Protein AF-A0AAE1FNU7-F1 (afdb_monomer)

Organism: Petrolisthes cinctipes (NCBI:txid88211)

Foldseek 3Di:
DDPVVLVVVLVVLVVVLVVLVVVLVVLVVLLVVLVVVLVVLVVQLVVCVVVVPPVSNVVSVVVNVVSVVVNVVSVVVNVVSVVVSVVSVVVNVVSVVVVVVVVVVVPPDPPDPDDDD

pLDDT: mean 88.79, std 15.35, range [36.34, 98.19]

Solvent-accessible surface area (backbone atoms only — not comparable to full-atom values): 6600 Å² total; per-residue (Å²): 129,59,69,66,61,53,52,54,52,50,54,53,51,52,51,52,45,54,52,46,47,53,53,39,52,52,40,52,52,50,45,56,51,47,53,53,52,51,56,53,48,50,55,52,39,54,51,25,59,77,68,68,36,62,69,59,39,54,54,49,51,53,53,48,54,52,51,52,51,52,43,52,51,40,53,52,49,39,54,53,42,52,55,51,46,51,55,45,51,53,53,51,53,54,53,51,52,57,52,53,60,59,59,66,65,76,74,72,79,85,83,83,87,84,89,83,132

Secondary structure (DSSP, 8-state):
--HHHHHHHHHHHHHHHHHHHHHHHHHHHHHHHHHHHHHHHHHHHHHHHHTT-HHHHHHHHHHHHHHHHHHHHHHHHHHHHHHHHHHHHHHHHHHHHHHHHHHHGGGSSSSS-----

Sequence (117 aa):
MSEEKLSESLESIKRQQAETRLRLDLANQHINTLFTQVQDLEVQFKTAIRNKKHSARYNLRQKLAVIMGLKIVYLNYCSVKTQELDRINQKIHSLIARGEEAMDTDTNEETSLANCP

Structure (mmCIF, N/CA/C/O backbone):
data_AF-A0AAE1FNU7-F1
#
_entry.id   AF-A0AAE1FNU7-F1
#
loop_
_atom_site.group_PDB
_atom_site.id
_atom_site.type_symbol
_atom_site.label_atom_id
_atom_site.label_alt_id
_atom_site.label_comp_id
_atom_site.label_asym_id
_atom_site.label_entity_id
_atom_site.label_seq_id
_atom_site.pdbx_PDB_ins_code
_atom_site.Cartn_x
_atom_site.Cartn_y
_atom_site.Cartn_z
_atom_site.occupancy
_atom_site.B_iso_or_equiv
_atom_site.auth_seq_id
_atom_site.auth_comp_id
_atom_site.auth_asym_id
_atom_site.auth_atom_id
_atom_site.pdbx_PDB_model_num
ATOM 1 N N . MET A 1 1 ? -17.247 5.385 36.099 1.00 53.50 1 MET A N 1
ATOM 2 C CA . MET A 1 1 ? -17.464 6.193 34.872 1.00 53.50 1 MET A CA 1
ATOM 3 C C . MET A 1 1 ? -18.934 6.072 34.519 1.00 53.50 1 MET A C 1
ATOM 5 O O . MET A 1 1 ? -19.443 4.981 34.704 1.00 53.50 1 MET A O 1
ATOM 9 N N . SER A 1 2 ? -19.605 7.132 34.060 1.00 76.81 2 SER A N 1
ATOM 10 C CA . SER A 1 2 ? -20.984 7.005 33.564 1.00 76.81 2 SER A CA 1
ATOM 11 C C . SER A 1 2 ? -21.015 6.159 32.285 1.00 76.81 2 SER A C 1
ATOM 13 O O . SER A 1 2 ? -20.062 6.207 31.503 1.00 76.81 2 SER A O 1
ATOM 15 N N . GLU A 1 3 ? -22.090 5.399 32.068 1.00 78.31 3 GLU A N 1
ATOM 16 C CA . GLU A 1 3 ? -22.305 4.589 30.854 1.00 78.31 3 GLU A CA 1
ATOM 17 C C . GLU A 1 3 ? -22.164 5.420 29.572 1.00 78.31 3 GLU A C 1
ATOM 19 O O . GLU A 1 3 ? -21.559 4.984 28.594 1.00 78.31 3 GLU A O 1
ATOM 24 N N . GLU A 1 4 ? -22.615 6.672 29.617 1.00 82.94 4 GLU A N 1
ATOM 25 C CA . GLU A 1 4 ? -22.483 7.643 28.531 1.00 82.94 4 GLU A CA 1
ATOM 26 C C . GLU A 1 4 ? -21.015 7.878 28.131 1.00 82.94 4 GLU A C 1
ATOM 28 O O . GLU A 1 4 ? -20.668 7.803 26.953 1.00 82.94 4 GLU A O 1
ATOM 33 N N . LYS A 1 5 ? -20.103 8.022 29.107 1.00 84.69 5 LYS A N 1
ATOM 34 C CA . LYS A 1 5 ? -18.660 8.181 28.840 1.00 84.69 5 LYS A CA 1
ATOM 35 C C . LYS A 1 5 ? -18.030 6.920 28.247 1.00 84.69 5 LYS A C 1
ATOM 37 O O . LYS A 1 5 ? -17.071 7.013 27.474 1.00 84.69 5 LYS A O 1
ATOM 42 N N . LEU A 1 6 ? -18.524 5.740 28.629 1.00 84.56 6 LEU A N 1
ATOM 43 C CA . LEU A 1 6 ? -18.062 4.466 28.075 1.00 84.56 6 LEU A CA 1
ATOM 44 C C . LEU A 1 6 ? -18.500 4.322 26.612 1.00 84.56 6 LEU A C 1
ATOM 46 O O . LEU A 1 6 ? -17.679 3.965 25.766 1.00 84.56 6 LEU A O 1
ATOM 50 N N . SER A 1 7 ? -19.756 4.668 26.324 1.00 87.62 7 SER A N 1
ATOM 51 C CA . SER A 1 7 ? -20.334 4.677 24.979 1.00 87.62 7 SER A CA 1
ATOM 52 C C . SER A 1 7 ? -19.593 5.639 24.043 1.00 87.62 7 SER A C 1
ATOM 54 O O . SER A 1 7 ? -19.115 5.231 22.983 1.00 87.62 7 SER A O 1
ATOM 56 N N . GLU A 1 8 ? -19.366 6.886 24.471 1.00 90.06 8 GLU A N 1
ATOM 57 C CA . GLU A 1 8 ? -18.591 7.872 23.703 1.00 90.06 8 GLU A CA 1
ATOM 58 C C . GLU A 1 8 ? -17.159 7.398 23.416 1.00 90.06 8 GLU A C 1
ATOM 60 O O . GLU A 1 8 ? -16.650 7.541 22.298 1.00 90.06 8 GLU A O 1
ATOM 65 N N . SER A 1 9 ? -16.505 6.793 24.412 1.00 91.00 9 SER A N 1
ATOM 66 C CA . SER A 1 9 ? -15.149 6.257 24.259 1.00 91.00 9 SER A CA 1
ATOM 67 C C . SER A 1 9 ? -15.104 5.102 23.256 1.00 91.00 9 SER A C 1
ATOM 69 O O . SER A 1 9 ? -14.191 5.038 22.427 1.00 91.00 9 SER A O 1
ATOM 71 N N . LEU A 1 10 ? -16.089 4.202 23.299 1.00 93.06 10 LEU A N 1
ATOM 72 C CA . LEU A 1 10 ? -16.193 3.079 22.372 1.00 93.06 10 LEU A CA 1
ATOM 73 C C . LEU A 1 10 ? -16.408 3.561 20.932 1.00 93.06 10 LEU A C 1
ATOM 75 O O . LEU A 1 10 ? -15.716 3.103 20.021 1.00 93.06 10 LEU A O 1
ATOM 79 N N . GLU A 1 11 ? -17.315 4.514 20.722 1.00 93.88 11 GLU A N 1
ATOM 80 C CA . GLU A 1 11 ? -17.587 5.071 19.395 1.00 93.88 11 GLU A CA 1
ATOM 81 C C . GLU A 1 11 ? -16.380 5.822 18.822 1.00 93.88 11 GLU A C 1
ATOM 83 O O . GLU A 1 11 ? -16.049 5.667 17.644 1.00 93.88 11 GLU A O 1
ATOM 88 N N . SER A 1 12 ? -15.650 6.565 19.657 1.00 95.31 12 SER A N 1
ATOM 89 C CA . SER A 1 12 ? -14.390 7.203 19.258 1.00 95.31 12 SER A CA 1
ATOM 90 C C . SER A 1 12 ? -13.355 6.178 18.771 1.00 95.31 12 SER A C 1
ATOM 92 O O . SER A 1 12 ? -12.771 6.329 17.693 1.00 95.31 12 SER A O 1
ATOM 94 N N . ILE A 1 13 ? -13.180 5.074 19.505 1.00 95.25 13 ILE A N 1
ATOM 95 C CA . ILE A 1 13 ? -12.222 4.022 19.140 1.00 95.25 13 ILE A CA 1
ATOM 96 C C . ILE A 1 13 ? -12.656 3.282 17.866 1.00 95.25 13 ILE A C 1
ATOM 98 O O . ILE A 1 13 ? -11.811 2.984 17.019 1.00 95.25 13 ILE A O 1
ATOM 102 N N . LYS A 1 14 ? -13.956 3.029 17.669 1.00 95.94 14 LYS A N 1
ATOM 103 C CA . LYS A 1 14 ? -14.476 2.448 16.418 1.00 95.94 14 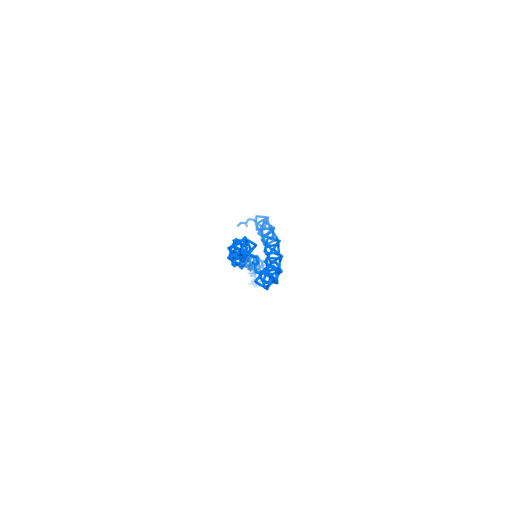LYS A CA 1
ATOM 104 C C . LYS A 1 14 ? -14.229 3.355 15.210 1.00 95.94 14 LYS A C 1
ATOM 106 O O . LYS A 1 14 ? -13.858 2.861 14.145 1.00 95.94 14 LYS A O 1
ATOM 111 N N . ARG A 1 15 ? -14.365 4.678 15.356 1.00 96.81 15 ARG A N 1
ATOM 112 C CA . ARG A 1 15 ? -14.011 5.627 14.282 1.00 96.81 15 ARG A CA 1
ATOM 113 C C . ARG A 1 15 ? -12.526 5.546 13.938 1.00 96.81 15 ARG A C 1
ATOM 115 O O . ARG A 1 15 ? -12.184 5.448 12.761 1.00 96.81 15 ARG A O 1
ATOM 122 N N . GLN A 1 16 ? -11.657 5.499 14.949 1.00 96.94 16 GLN A N 1
ATOM 123 C CA . GLN A 1 16 ? -10.219 5.312 14.741 1.00 96.94 16 GLN A CA 1
ATOM 124 C C . GLN A 1 16 ? -9.911 3.974 14.042 1.00 96.94 16 GLN A C 1
ATOM 126 O O . GLN A 1 16 ? -9.063 3.918 13.152 1.00 96.94 16 GLN A O 1
ATOM 131 N N . GLN A 1 17 ? -10.617 2.897 14.402 1.00 97.94 17 GLN A N 1
ATOM 132 C CA . GLN A 1 17 ? -10.501 1.593 13.745 1.00 97.94 17 GLN A CA 1
ATOM 133 C C . GLN A 1 17 ? -10.830 1.686 12.249 1.00 97.94 17 GLN A C 1
ATOM 135 O O . GLN A 1 17 ? -10.066 1.192 11.418 1.00 97.94 17 GLN A O 1
ATOM 140 N N . ALA A 1 18 ? -11.952 2.325 11.905 1.00 97.88 18 ALA A N 1
ATOM 141 C CA . ALA A 1 18 ? -12.399 2.485 10.525 1.00 97.88 18 ALA A CA 1
ATOM 142 C C . ALA A 1 18 ? -11.406 3.312 9.694 1.00 97.88 18 ALA A C 1
ATOM 144 O O . ALA A 1 18 ? -11.046 2.917 8.585 1.00 97.88 18 ALA A O 1
ATOM 145 N N . GLU A 1 19 ? -10.901 4.416 10.248 1.00 97.81 19 GLU A N 1
ATOM 146 C CA . GLU A 1 19 ? -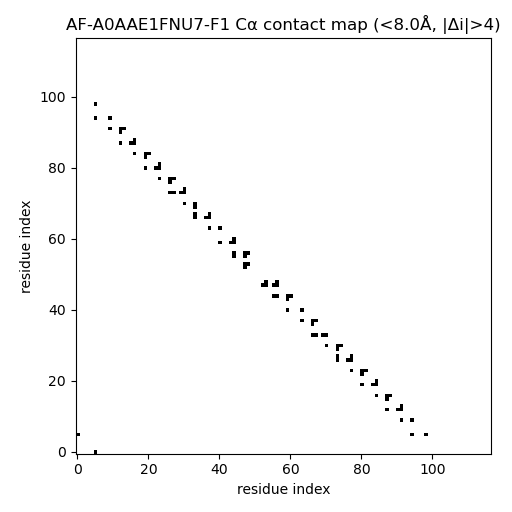9.896 5.247 9.582 1.00 97.81 19 GLU A CA 1
ATOM 147 C C . GLU A 1 19 ? -8.580 4.486 9.353 1.00 97.81 19 GLU A C 1
ATOM 149 O O . GLU A 1 19 ? -7.997 4.544 8.267 1.00 97.81 19 GLU A O 1
ATOM 154 N N . THR A 1 20 ? -8.111 3.739 10.354 1.00 97.62 20 THR A N 1
ATOM 155 C CA . THR A 1 20 ? -6.888 2.935 10.239 1.00 97.62 20 THR A CA 1
ATOM 156 C C . THR A 1 20 ? -7.034 1.828 9.197 1.00 97.62 20 THR A C 1
ATOM 158 O O . THR A 1 20 ? -6.099 1.619 8.422 1.00 97.62 20 THR A O 1
ATOM 161 N N . ARG A 1 21 ? -8.201 1.175 9.110 1.00 97.88 21 ARG A N 1
ATOM 162 C CA . ARG A 1 21 ? -8.506 0.199 8.047 1.00 97.88 21 ARG A CA 1
ATOM 163 C C . ARG A 1 21 ? -8.451 0.837 6.664 1.00 97.88 21 ARG A C 1
ATOM 165 O O . ARG A 1 21 ? -7.722 0.346 5.813 1.00 97.88 21 ARG A O 1
ATOM 172 N N . LEU A 1 22 ? -9.117 1.977 6.476 1.00 98.19 22 LEU A N 1
ATOM 173 C CA . LEU A 1 22 ? 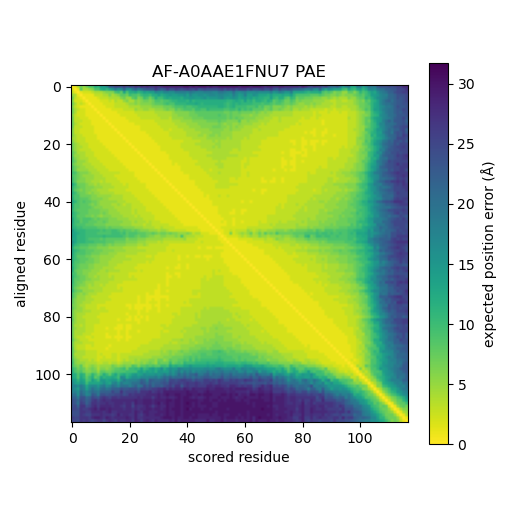-9.115 2.690 5.196 1.00 98.19 22 LEU A CA 1
ATOM 174 C C . LEU A 1 22 ? -7.691 3.036 4.733 1.00 98.19 22 LEU A C 1
ATOM 176 O O . LEU A 1 22 ? -7.338 2.849 3.569 1.00 98.19 22 LEU A O 1
ATOM 180 N N . ARG A 1 23 ? -6.849 3.521 5.652 1.00 97.31 23 ARG A N 1
ATOM 181 C CA . ARG A 1 23 ? -5.444 3.843 5.357 1.00 97.31 23 ARG A CA 1
ATOM 182 C C . ARG A 1 23 ? -4.623 2.601 5.008 1.00 97.31 23 ARG A C 1
ATOM 184 O O . ARG A 1 23 ? -3.768 2.676 4.127 1.00 97.31 23 ARG A O 1
ATOM 191 N N . LEU A 1 24 ? -4.865 1.480 5.688 1.00 97.50 24 LEU A N 1
ATOM 192 C CA . LEU A 1 24 ? -4.209 0.206 5.393 1.00 97.50 24 LEU A CA 1
ATOM 193 C C . LEU A 1 24 ? -4.612 -0.316 4.006 1.00 97.50 24 LEU A C 1
ATOM 195 O O . LEU A 1 24 ? -3.745 -0.704 3.226 1.00 97.50 24 LEU A O 1
ATOM 199 N N . ASP A 1 25 ? -5.897 -0.255 3.665 1.00 97.81 25 ASP A N 1
ATOM 200 C CA . ASP A 1 25 ? -6.406 -0.681 2.358 1.00 97.81 25 ASP A CA 1
ATOM 201 C C . ASP A 1 25 ? -5.799 0.146 1.221 1.00 97.81 25 ASP A C 1
ATOM 203 O O . ASP A 1 25 ? -5.310 -0.410 0.235 1.00 97.81 25 ASP A O 1
ATOM 207 N N . LEU A 1 26 ? -5.739 1.471 1.384 1.00 97.75 26 LEU A N 1
ATOM 208 C CA . LEU A 1 26 ? -5.107 2.358 0.408 1.00 97.75 26 LEU A CA 1
ATOM 209 C C . LEU A 1 26 ? -3.608 2.055 0.244 1.00 97.75 26 LEU A C 1
ATOM 211 O O . LEU A 1 26 ? -3.096 1.990 -0.874 1.00 97.75 26 LEU A O 1
ATOM 215 N N . ALA A 1 27 ? -2.895 1.816 1.346 1.00 97.12 27 ALA A N 1
ATOM 216 C CA . ALA A 1 27 ? -1.484 1.444 1.299 1.00 97.12 27 ALA A CA 1
ATOM 217 C C . ALA A 1 27 ? -1.261 0.105 0.568 1.00 97.12 27 ALA A C 1
ATOM 219 O O . ALA A 1 27 ? -0.343 -0.004 -0.248 1.00 97.12 27 ALA A O 1
ATOM 220 N N . ASN A 1 28 ? -2.136 -0.882 0.777 1.00 96.56 28 ASN A N 1
ATOM 221 C CA . ASN A 1 28 ? -2.099 -2.150 0.047 1.00 96.56 28 ASN A CA 1
ATOM 222 C C . ASN A 1 28 ? -2.348 -1.960 -1.461 1.00 96.56 28 ASN A C 1
ATOM 224 O O . ASN A 1 28 ? -1.657 -2.563 -2.286 1.00 96.56 28 ASN A O 1
ATOM 228 N N . GLN A 1 29 ? -3.272 -1.075 -1.851 1.00 97.56 29 GLN A N 1
ATOM 229 C CA . GLN A 1 29 ? -3.485 -0.723 -3.263 1.00 97.56 29 GLN A CA 1
ATOM 230 C C . GLN A 1 29 ? -2.237 -0.084 -3.892 1.00 97.56 29 GLN A C 1
ATOM 232 O O . GLN A 1 29 ? -1.856 -0.421 -5.020 1.00 97.56 29 GLN A O 1
ATOM 237 N N . HIS A 1 30 ? -1.552 0.797 -3.157 1.00 97.19 30 HIS A N 1
ATOM 238 C CA . HIS A 1 30 ? -0.285 1.372 -3.607 1.00 97.19 30 HIS A CA 1
ATOM 239 C C . HIS A 1 30 ? 0.800 0.306 -3.798 1.00 97.19 30 HIS A C 1
ATOM 241 O O . HIS A 1 30 ? 1.493 0.331 -4.814 1.00 97.19 30 HIS A O 1
ATOM 247 N N . ILE A 1 31 ? 0.912 -0.674 -2.896 1.00 96.56 31 ILE A N 1
ATOM 248 C CA . ILE A 1 31 ? 1.848 -1.800 -3.046 1.00 96.56 31 ILE A CA 1
ATOM 249 C C . ILE A 1 31 ? 1.576 -2.577 -4.337 1.00 96.56 31 ILE A C 1
ATOM 251 O O . ILE A 1 31 ? 2.506 -2.818 -5.108 1.00 96.56 31 ILE A O 1
ATOM 255 N N . ASN A 1 32 ? 0.317 -2.922 -4.611 1.00 96.00 32 ASN A N 1
ATOM 256 C CA . ASN A 1 32 ? -0.067 -3.646 -5.829 1.00 96.00 32 ASN A CA 1
ATOM 257 C C . ASN A 1 32 ? 0.288 -2.862 -7.103 1.00 96.00 32 ASN A C 1
ATOM 259 O O . ASN A 1 32 ? 0.790 -3.419 -8.083 1.00 96.00 32 ASN A O 1
ATOM 263 N N . THR A 1 33 ? 0.103 -1.542 -7.063 1.00 97.12 33 THR A N 1
ATOM 264 C CA . THR A 1 33 ? 0.493 -0.649 -8.161 1.00 97.12 33 THR A CA 1
ATOM 265 C C . THR A 1 33 ? 2.010 -0.652 -8.359 1.00 97.12 33 THR A C 1
ATOM 267 O O . THR A 1 33 ? 2.489 -0.807 -9.482 1.00 97.12 33 THR A O 1
ATOM 270 N N . LEU A 1 34 ? 2.785 -0.552 -7.274 1.00 97.12 34 LEU A N 1
ATOM 271 C CA . LEU A 1 34 ? 4.250 -0.593 -7.320 1.00 97.12 34 LEU A CA 1
ATOM 272 C C . LEU A 1 34 ? 4.769 -1.934 -7.858 1.00 97.12 34 LEU A C 1
ATOM 274 O O . LEU A 1 34 ? 5.728 -1.945 -8.624 1.00 97.12 34 LEU A O 1
ATOM 278 N N . PHE A 1 35 ? 4.130 -3.060 -7.525 1.00 95.44 35 PHE A N 1
ATOM 279 C CA . PHE A 1 35 ? 4.467 -4.363 -8.111 1.00 95.44 35 PHE A CA 1
ATOM 280 C C . PHE A 1 35 ? 4.303 -4.380 -9.632 1.00 95.44 35 PHE A C 1
ATOM 282 O O . PHE A 1 35 ? 5.204 -4.843 -10.333 1.00 95.44 35 PHE A O 1
ATOM 289 N N . THR A 1 36 ? 3.199 -3.828 -10.136 1.00 96.62 36 THR A N 1
ATOM 290 C CA . THR A 1 36 ? 2.951 -3.721 -11.582 1.00 96.62 36 THR A CA 1
ATOM 291 C C . THR A 1 36 ? 4.023 -2.857 -12.251 1.00 96.62 36 THR A C 1
ATOM 293 O O . THR A 1 36 ? 4.634 -3.259 -13.237 1.00 96.62 36 THR A O 1
ATOM 296 N N . GLN A 1 37 ? 4.355 -1.710 -11.649 1.00 97.06 37 GLN A N 1
ATOM 297 C CA . GLN A 1 37 ? 5.399 -0.819 -12.165 1.00 97.06 37 GLN A CA 1
ATOM 298 C C . GLN A 1 37 ? 6.789 -1.472 -12.201 1.00 97.06 37 GLN A C 1
ATOM 300 O O . GLN A 1 37 ? 7.565 -1.206 -13.120 1.00 97.06 37 GLN A O 1
ATOM 305 N N . VAL A 1 38 ? 7.121 -2.327 -11.226 1.00 96.06 38 VAL A N 1
ATOM 306 C CA . VAL A 1 38 ? 8.372 -3.103 -11.246 1.00 96.06 38 VAL A CA 1
ATOM 307 C C . VAL A 1 38 ? 8.395 -4.049 -12.446 1.00 96.06 38 VAL A C 1
ATOM 309 O O . VAL A 1 38 ? 9.370 -4.036 -13.197 1.00 96.06 38 VAL A O 1
ATOM 312 N N . GLN A 1 39 ? 7.323 -4.814 -12.671 1.00 96.25 39 GLN A N 1
ATOM 313 C CA . GLN A 1 39 ? 7.230 -5.746 -13.802 1.00 96.25 39 GLN A CA 1
ATOM 314 C C . GLN A 1 39 ? 7.370 -5.020 -15.149 1.00 96.25 39 GLN A C 1
ATOM 316 O O . GLN A 1 39 ? 8.148 -5.439 -16.011 1.00 96.25 39 GLN A O 1
ATOM 321 N N . ASP A 1 40 ? 6.700 -3.878 -15.308 1.00 96.69 40 ASP A N 1
ATOM 322 C CA . ASP A 1 40 ? 6.796 -3.061 -16.520 1.00 96.69 40 ASP A CA 1
ATOM 323 C C . ASP A 1 40 ? 8.218 -2.537 -16.751 1.00 96.69 40 ASP A C 1
ATOM 325 O O . ASP A 1 40 ? 8.736 -2.567 -17.875 1.00 96.69 40 ASP A O 1
ATOM 329 N N . LEU A 1 41 ? 8.882 -2.067 -15.691 1.00 96.62 41 LEU A N 1
ATOM 330 C CA . LEU A 1 41 ? 10.265 -1.602 -15.774 1.00 96.62 41 LEU A CA 1
ATOM 331 C C . LEU A 1 41 ? 11.230 -2.729 -16.137 1.00 96.62 41 LEU A C 1
ATOM 333 O O . LEU A 1 41 ? 12.160 -2.494 -16.910 1.00 96.62 41 LEU A O 1
ATOM 337 N N . GLU A 1 42 ? 11.014 -3.946 -15.643 1.00 95.12 42 GLU A N 1
ATOM 338 C CA . GLU A 1 42 ? 11.823 -5.109 -16.013 1.00 95.12 42 GLU A CA 1
ATOM 339 C C . GLU A 1 42 ? 11.701 -5.435 -17.507 1.00 95.12 42 GLU A C 1
ATOM 341 O O . GLU A 1 42 ? 12.712 -5.675 -18.177 1.00 95.12 42 GLU A O 1
ATOM 346 N N . VAL A 1 43 ? 10.487 -5.392 -18.065 1.00 97.12 43 VAL A N 1
ATOM 347 C CA . VAL A 1 43 ? 10.247 -5.600 -19.504 1.00 97.12 43 VAL A CA 1
ATOM 348 C C . VAL A 1 43 ? 10.921 -4.507 -20.339 1.00 97.12 43 VAL A C 1
ATOM 350 O O . VAL A 1 43 ? 11.611 -4.798 -21.329 1.00 97.12 43 VAL A O 1
ATOM 353 N N . GLN A 1 44 ? 10.785 -3.245 -19.925 1.00 96.56 44 GLN A N 1
ATOM 354 C CA . GLN A 1 44 ? 11.447 -2.113 -20.578 1.00 96.56 44 GLN A CA 1
ATOM 355 C C . GLN A 1 44 ? 12.972 -2.243 -20.514 1.00 96.56 44 GLN A C 1
ATOM 357 O O . GLN A 1 44 ? 13.659 -1.999 -21.510 1.00 96.56 44 GLN A O 1
ATOM 362 N N . PHE A 1 45 ? 13.514 -2.684 -19.378 1.00 96.00 45 PHE A N 1
ATOM 363 C CA . PHE A 1 45 ? 14.949 -2.860 -19.184 1.00 96.00 45 PHE A CA 1
ATOM 364 C C . PHE A 1 45 ? 15.510 -3.973 -20.071 1.00 96.00 45 PHE A C 1
ATOM 366 O O . PHE A 1 45 ? 16.494 -3.748 -20.780 1.00 96.00 45 PHE A O 1
ATOM 373 N N . LYS A 1 46 ? 14.841 -5.134 -20.132 1.00 95.62 46 LYS A N 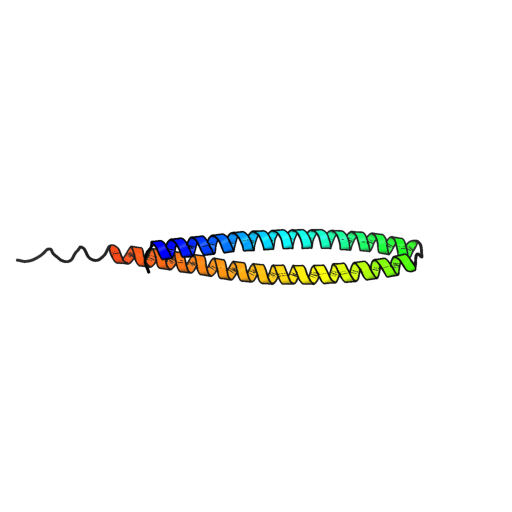1
ATOM 374 C CA . LYS A 1 46 ? 15.184 -6.231 -21.058 1.00 95.62 46 LYS A CA 1
ATOM 375 C C . LYS A 1 46 ? 15.194 -5.751 -22.513 1.00 95.62 46 LYS A C 1
ATOM 377 O O . LYS A 1 46 ? 16.119 -6.048 -23.271 1.00 95.62 46 LYS A O 1
ATOM 382 N N . THR A 1 47 ? 14.212 -4.937 -22.895 1.00 97.06 47 THR A N 1
ATOM 383 C CA . THR A 1 47 ? 14.135 -4.354 -24.241 1.00 97.06 47 THR A CA 1
ATOM 384 C C . THR A 1 47 ? 15.261 -3.352 -24.508 1.00 97.06 47 THR A C 1
ATOM 386 O O . THR A 1 47 ? 15.859 -3.369 -25.585 1.00 97.06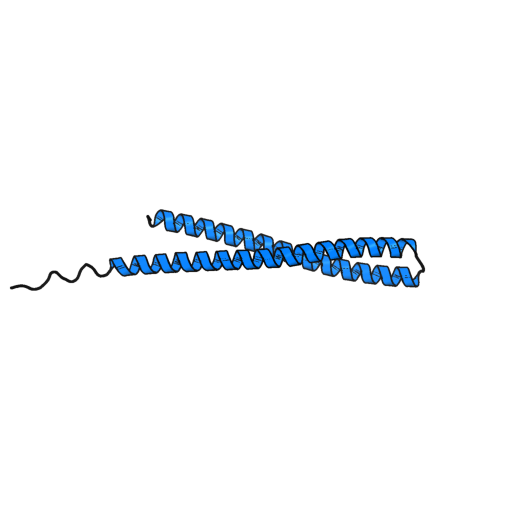 47 THR A O 1
ATOM 389 N N . ALA A 1 48 ? 15.615 -2.516 -23.530 1.00 96.88 48 ALA A N 1
ATOM 390 C CA . ALA A 1 48 ? 16.728 -1.577 -23.641 1.00 96.88 48 ALA A CA 1
ATOM 391 C C . ALA A 1 48 ? 18.090 -2.285 -23.762 1.00 96.88 48 ALA A C 1
ATOM 393 O O . ALA A 1 48 ? 18.947 -1.809 -24.509 1.00 96.88 48 ALA A O 1
ATOM 394 N N . ILE A 1 49 ? 18.281 -3.427 -23.084 1.00 96.06 49 ILE A N 1
ATOM 395 C CA . ILE A 1 49 ? 19.464 -4.290 -23.249 1.00 96.06 49 ILE A CA 1
ATOM 396 C C . ILE A 1 49 ? 19.552 -4.801 -24.685 1.00 96.06 49 ILE A C 1
ATOM 398 O O . ILE A 1 49 ? 20.569 -4.583 -25.342 1.00 96.06 49 ILE A O 1
ATOM 402 N N . ARG A 1 50 ? 18.481 -5.432 -25.182 1.00 96.94 50 ARG A N 1
ATOM 403 C CA . ARG A 1 50 ? 18.422 -5.992 -26.541 1.00 96.94 50 ARG A CA 1
ATOM 404 C C . ARG A 1 50 ? 18.728 -4.942 -27.611 1.00 96.94 50 ARG A C 1
ATOM 406 O O . ARG A 1 50 ? 19.474 -5.212 -28.543 1.00 96.94 50 ARG A O 1
ATOM 413 N N . ASN A 1 51 ? 18.227 -3.724 -27.419 1.00 97.00 51 ASN A N 1
ATOM 414 C CA . ASN A 1 51 ? 18.421 -2.611 -28.349 1.00 97.00 51 ASN A CA 1
ATOM 415 C C . ASN A 1 51 ? 19.697 -1.789 -28.078 1.00 97.00 51 ASN A C 1
ATOM 417 O O . ASN A 1 51 ? 19.852 -0.713 -28.650 1.00 97.00 51 ASN A O 1
ATOM 421 N N . LYS A 1 52 ? 20.587 -2.244 -27.180 1.00 94.88 52 LYS A N 1
ATOM 422 C CA . LYS A 1 52 ? 21.850 -1.575 -26.805 1.00 94.88 52 LYS A CA 1
ATOM 423 C C . LYS A 1 52 ? 21.681 -0.097 -26.395 1.00 94.88 52 LYS A C 1
ATOM 425 O O . LYS A 1 52 ? 22.590 0.714 -26.548 1.00 94.88 52 LYS A O 1
ATOM 430 N N . LYS A 1 53 ? 20.532 0.279 -25.818 1.00 94.94 53 LYS A N 1
ATOM 431 C CA . LYS A 1 53 ? 20.232 1.665 -25.407 1.00 94.94 53 LYS A CA 1
ATOM 432 C C . LYS A 1 53 ? 20.807 1.964 -24.017 1.00 94.94 53 LYS A C 1
ATOM 434 O O . LYS A 1 53 ? 20.131 1.804 -23.004 1.00 94.94 53 LYS A O 1
ATOM 439 N N . HIS A 1 54 ? 22.069 2.390 -23.950 1.00 93.12 54 HIS A N 1
ATOM 440 C CA . HIS A 1 54 ? 22.794 2.616 -22.687 1.00 93.12 54 HIS A CA 1
ATOM 441 C C . HIS A 1 54 ? 22.145 3.660 -21.760 1.00 93.12 54 HIS A C 1
ATOM 443 O O . HIS A 1 54 ? 21.920 3.363 -20.587 1.00 93.12 54 HIS A O 1
ATOM 449 N N . SER A 1 55 ? 21.787 4.839 -22.274 1.00 95.50 55 SER A N 1
ATOM 450 C CA . SER A 1 55 ? 21.132 5.899 -21.487 1.00 95.50 55 SER A CA 1
ATOM 451 C C . SER A 1 55 ? 19.771 5.455 -20.941 1.00 95.50 55 SER A C 1
ATOM 453 O O . SER A 1 55 ? 19.465 5.672 -19.770 1.00 95.50 55 SER A O 1
ATOM 455 N N . ALA A 1 56 ? 18.987 4.745 -21.758 1.00 95.06 56 ALA A N 1
ATOM 456 C CA . ALA A 1 56 ? 17.709 4.179 -21.337 1.00 95.06 56 ALA A CA 1
ATOM 457 C C . ALA A 1 56 ? 17.886 3.186 -20.177 1.00 95.06 56 ALA A C 1
ATOM 459 O O . ALA A 1 56 ? 17.146 3.263 -19.202 1.00 95.06 56 ALA A O 1
ATOM 460 N N . ARG A 1 57 ? 18.897 2.306 -20.229 1.00 96.25 57 ARG A N 1
ATOM 461 C CA . ARG A 1 57 ? 19.201 1.380 -19.123 1.00 96.25 57 ARG A CA 1
ATOM 462 C C . ARG A 1 57 ? 19.523 2.116 -17.826 1.00 96.25 57 ARG A C 1
ATOM 464 O O . ARG A 1 57 ? 18.995 1.747 -16.781 1.00 96.25 57 ARG A O 1
ATOM 471 N N . TYR A 1 58 ? 20.355 3.154 -17.887 1.00 97.00 58 TYR A N 1
ATOM 472 C CA . TYR A 1 58 ? 20.688 3.944 -16.701 1.00 97.00 58 TYR A CA 1
ATOM 473 C C . TYR A 1 58 ? 19.438 4.581 -16.079 1.00 97.00 58 TYR A C 1
ATOM 475 O O . TYR A 1 58 ? 19.195 4.417 -14.885 1.00 97.00 58 TYR A O 1
ATOM 483 N N . ASN A 1 59 ? 18.602 5.220 -16.900 1.00 96.62 59 ASN A N 1
ATOM 484 C CA . ASN A 1 59 ? 17.366 5.854 -16.441 1.00 96.62 59 ASN A CA 1
ATOM 485 C C . ASN A 1 59 ? 16.379 4.842 -15.847 1.00 96.62 59 ASN A C 1
ATOM 487 O O . ASN A 1 59 ? 15.795 5.094 -14.796 1.00 96.62 59 ASN A O 1
ATOM 491 N N . LEU A 1 60 ? 16.211 3.684 -16.487 1.00 97.50 60 LEU A N 1
ATOM 492 C CA . LEU A 1 60 ? 15.348 2.614 -15.986 1.00 97.50 60 LEU A CA 1
ATOM 493 C C . LEU A 1 60 ? 15.853 2.056 -14.651 1.00 97.50 60 LEU A C 1
ATOM 495 O O . LEU A 1 60 ? 15.049 1.833 -13.751 1.00 97.50 60 LEU A O 1
ATOM 499 N N . ARG A 1 61 ? 17.173 1.909 -14.477 1.00 96.44 61 ARG A N 1
ATOM 500 C CA . ARG A 1 61 ? 17.768 1.500 -13.196 1.00 96.44 61 ARG A CA 1
ATOM 501 C C . ARG A 1 61 ? 17.482 2.515 -12.088 1.00 96.44 61 ARG A C 1
ATOM 503 O O . ARG A 1 61 ? 17.134 2.112 -10.984 1.00 96.44 61 ARG A O 1
ATOM 510 N N . GLN A 1 62 ? 17.604 3.812 -12.381 1.00 97.38 62 GLN A N 1
ATOM 511 C CA . GLN A 1 62 ? 17.284 4.868 -11.413 1.00 97.38 62 GLN A CA 1
ATOM 512 C C . GLN A 1 62 ? 15.801 4.837 -11.019 1.00 97.38 62 GLN A C 1
ATOM 514 O O . GLN A 1 62 ? 15.478 4.843 -9.835 1.00 97.38 62 GLN A O 1
ATOM 519 N N . LYS A 1 63 ? 14.894 4.712 -11.997 1.00 97.19 63 LYS A N 1
ATOM 520 C CA . LYS A 1 63 ? 13.452 4.570 -11.732 1.00 97.19 63 LYS A CA 1
ATOM 521 C C . LYS A 1 63 ? 13.142 3.347 -10.868 1.00 97.19 63 LYS A C 1
ATOM 523 O O . LYS A 1 63 ? 12.375 3.456 -9.916 1.00 97.19 63 LYS A O 1
ATOM 528 N N . LEU A 1 64 ? 13.765 2.207 -11.172 1.00 96.38 64 LEU A N 1
ATOM 529 C CA . LEU A 1 64 ? 13.588 0.979 -10.401 1.00 96.38 64 LEU A CA 1
ATOM 530 C C . LEU A 1 64 ? 14.041 1.156 -8.947 1.00 96.38 64 LEU A C 1
ATOM 532 O O . LEU A 1 64 ? 13.324 0.741 -8.042 1.00 96.38 64 LEU A O 1
ATOM 536 N N . ALA A 1 65 ? 15.184 1.808 -8.712 1.00 96.06 65 ALA A N 1
ATOM 537 C CA . ALA A 1 65 ? 15.674 2.076 -7.361 1.00 96.06 65 ALA A CA 1
ATOM 538 C C . ALA A 1 65 ? 14.673 2.908 -6.538 1.00 96.06 65 ALA A C 1
ATOM 540 O O . ALA A 1 65 ? 14.384 2.564 -5.393 1.00 96.06 65 ALA A O 1
ATOM 541 N N . VAL A 1 66 ? 14.088 3.950 -7.139 1.00 97.19 66 VAL A N 1
ATOM 542 C CA . VAL A 1 66 ? 13.063 4.783 -6.487 1.00 97.19 66 VAL A CA 1
ATOM 543 C C . VAL A 1 66 ? 11.811 3.969 -6.153 1.00 97.19 66 VAL A C 1
ATOM 545 O O . VAL A 1 66 ? 11.345 4.003 -5.015 1.00 97.19 66 VAL A O 1
ATOM 548 N N . ILE A 1 67 ? 11.284 3.198 -7.109 1.00 96.81 67 ILE A N 1
ATOM 549 C CA . ILE A 1 67 ? 10.078 2.378 -6.903 1.00 96.81 67 ILE A CA 1
ATOM 550 C C . ILE A 1 67 ? 10.301 1.305 -5.835 1.00 96.81 67 ILE A C 1
ATOM 552 O O . ILE A 1 67 ? 9.436 1.094 -4.987 1.00 96.81 67 ILE A O 1
ATOM 556 N N . MET A 1 68 ? 11.470 0.664 -5.823 1.00 95.25 68 MET A N 1
ATOM 557 C CA . MET A 1 68 ? 11.828 -0.306 -4.787 1.00 95.25 68 MET A CA 1
ATOM 558 C C . MET A 1 68 ? 11.905 0.346 -3.402 1.00 95.25 68 MET A C 1
ATOM 560 O O . MET A 1 68 ? 11.392 -0.220 -2.438 1.00 95.25 68 MET A O 1
ATOM 564 N N . GLY A 1 69 ? 12.473 1.553 -3.304 1.00 97.06 69 GLY A N 1
ATOM 565 C CA . GLY A 1 69 ? 12.471 2.336 -2.068 1.00 97.06 69 GLY A CA 1
ATOM 566 C C . GLY A 1 69 ? 11.053 2.633 -1.573 1.00 97.06 69 GLY A C 1
ATOM 567 O O . GLY A 1 69 ? 10.727 2.343 -0.423 1.00 97.06 69 GLY A O 1
ATOM 568 N N . LEU A 1 70 ? 10.177 3.125 -2.455 1.00 97.56 70 LEU A N 1
ATOM 569 C CA . LEU A 1 70 ? 8.769 3.383 -2.127 1.00 97.56 70 LEU A CA 1
ATOM 570 C C . LEU A 1 70 ? 8.034 2.114 -1.686 1.00 97.56 70 LEU A C 1
ATOM 572 O O . LEU A 1 70 ? 7.283 2.143 -0.714 1.00 97.56 70 LEU A O 1
ATOM 576 N N . LYS A 1 71 ? 8.277 0.984 -2.355 1.00 95.81 71 LYS A N 1
ATOM 577 C CA . LYS A 1 71 ? 7.683 -0.307 -1.993 1.00 95.81 71 LYS A CA 1
ATOM 578 C C . LYS A 1 71 ? 8.055 -0.717 -0.569 1.00 95.81 71 LYS A C 1
ATOM 580 O O . LYS A 1 71 ? 7.177 -1.128 0.182 1.00 95.81 71 LYS A O 1
ATOM 585 N N . ILE A 1 72 ? 9.324 -0.577 -0.182 1.00 96.56 72 ILE A N 1
ATOM 586 C CA . ILE A 1 72 ? 9.778 -0.869 1.187 1.00 96.56 72 ILE A CA 1
ATOM 587 C C . ILE A 1 72 ? 9.068 0.043 2.194 1.00 96.56 72 ILE A C 1
ATOM 589 O O . ILE A 1 72 ? 8.585 -0.436 3.218 1.00 96.56 72 ILE A O 1
ATOM 593 N N . VAL A 1 73 ? 8.950 1.339 1.889 1.00 97.75 73 VAL A N 1
ATOM 594 C CA . VAL A 1 73 ? 8.242 2.298 2.751 1.00 97.75 73 VAL A CA 1
ATOM 595 C C . VAL A 1 73 ? 6.784 1.886 2.956 1.00 97.75 73 VAL A C 1
ATOM 597 O O . VAL A 1 73 ? 6.329 1.832 4.096 1.00 97.75 73 VAL A O 1
ATOM 600 N N . TYR A 1 74 ? 6.063 1.538 1.888 1.00 97.75 74 TYR A N 1
ATOM 601 C CA . TYR A 1 74 ? 4.669 1.108 2.004 1.00 97.75 74 TYR A CA 1
ATOM 602 C C . TYR A 1 74 ? 4.510 -0.234 2.723 1.00 97.75 74 TYR A C 1
ATOM 604 O O . TYR A 1 74 ? 3.576 -0.381 3.508 1.00 97.75 74 TYR A O 1
ATOM 612 N N . LEU A 1 75 ? 5.418 -1.193 2.516 1.00 96.69 75 LEU A N 1
ATOM 613 C CA . LEU A 1 75 ? 5.413 -2.458 3.259 1.00 96.69 75 LEU A CA 1
ATOM 614 C C . LEU A 1 75 ? 5.572 -2.216 4.766 1.00 96.69 75 LEU A C 1
ATOM 616 O O . LEU A 1 75 ? 4.803 -2.751 5.565 1.00 96.69 75 LEU A O 1
ATOM 620 N N . ASN A 1 76 ? 6.511 -1.349 5.150 1.00 97.69 76 ASN A N 1
ATOM 621 C CA . ASN A 1 76 ? 6.702 -0.960 6.546 1.00 97.69 76 ASN A CA 1
ATOM 622 C C . ASN A 1 76 ? 5.479 -0.220 7.099 1.00 97.69 76 ASN A C 1
ATOM 624 O O . ASN A 1 76 ? 5.028 -0.516 8.203 1.00 97.69 76 ASN A O 1
ATOM 628 N N . TYR A 1 77 ? 4.908 0.707 6.326 1.00 97.81 77 TYR A N 1
ATOM 629 C CA . TYR A 1 77 ? 3.692 1.420 6.711 1.00 97.81 77 TYR A CA 1
ATOM 630 C C . TYR A 1 77 ? 2.523 0.462 6.965 1.00 97.81 77 TYR A C 1
ATOM 632 O O . TYR A 1 77 ? 1.858 0.575 7.995 1.00 97.81 77 TYR A O 1
ATOM 640 N N . CYS A 1 78 ? 2.308 -0.515 6.078 1.00 97.81 78 CYS A N 1
ATOM 641 C CA . CYS A 1 78 ? 1.282 -1.540 6.258 1.00 97.81 78 CYS A CA 1
ATOM 642 C C . CYS A 1 78 ? 1.527 -2.342 7.537 1.00 97.81 78 CYS A C 1
ATOM 644 O O . CYS A 1 78 ? 0.614 -2.480 8.341 1.00 97.81 78 CYS A O 1
ATOM 646 N N . SER A 1 79 ? 2.765 -2.785 7.783 1.00 97.81 79 SER A N 1
ATOM 647 C CA . SER A 1 79 ? 3.117 -3.490 9.022 1.00 97.81 79 SER A CA 1
ATOM 648 C C . SER A 1 79 ? 2.780 -2.669 10.271 1.00 97.81 79 SER A C 1
ATOM 650 O O . SER A 1 79 ? 2.208 -3.197 11.223 1.00 97.81 79 SER A O 1
ATOM 652 N N . VAL A 1 80 ? 3.113 -1.375 10.279 1.00 98.06 80 VAL A N 1
ATOM 653 C CA . VAL A 1 80 ? 2.812 -0.477 11.405 1.00 98.06 80 VAL A CA 1
ATOM 654 C C . VAL A 1 80 ? 1.302 -0.303 11.581 1.00 98.06 80 VAL A C 1
ATOM 656 O O . VAL A 1 80 ? 0.810 -0.361 12.707 1.00 98.06 80 VAL A O 1
ATOM 659 N N . LYS A 1 81 ? 0.553 -0.125 10.487 1.00 97.69 81 LYS A N 1
ATOM 660 C CA . LYS A 1 81 ? -0.903 0.057 10.535 1.00 97.69 81 LYS A CA 1
ATOM 661 C C . LYS A 1 81 ? -1.656 -1.204 10.940 1.00 97.69 81 LYS A C 1
ATOM 663 O O . LYS A 1 81 ? -2.619 -1.090 11.690 1.00 97.69 81 LYS A O 1
ATOM 668 N N . THR A 1 82 ? -1.193 -2.384 10.539 1.00 98.06 82 THR A N 1
ATOM 669 C CA . THR A 1 82 ? -1.732 -3.660 11.028 1.00 98.06 82 THR A CA 1
ATOM 670 C C . THR A 1 82 ? -1.561 -3.773 12.542 1.00 98.06 82 THR A C 1
ATOM 672 O O . THR A 1 82 ? -2.537 -3.998 13.248 1.00 98.06 82 THR A O 1
ATOM 675 N N . GLN A 1 83 ? -0.363 -3.493 13.070 1.00 98.00 83 GLN A N 1
ATOM 676 C CA . GLN A 1 83 ? -0.133 -3.505 14.521 1.00 98.00 83 GLN A CA 1
ATOM 677 C C . GLN A 1 83 ? -0.981 -2.464 15.265 1.00 98.00 83 GLN A C 1
ATOM 679 O O . GLN A 1 83 ? -1.431 -2.699 16.385 1.00 98.00 83 GLN A O 1
ATOM 684 N N . GLU A 1 84 ? -1.178 -1.281 14.682 1.00 97.50 84 GLU A N 1
ATOM 685 C CA . GLU A 1 84 ? -2.074 -0.268 15.243 1.00 97.50 84 GLU A CA 1
ATOM 686 C C . GLU A 1 84 ? -3.523 -0.764 15.287 1.00 97.50 84 GLU A C 1
ATOM 688 O O . GLU A 1 84 ? -4.188 -0.608 16.312 1.00 97.50 84 GLU A O 1
ATOM 693 N N . LEU A 1 85 ? -3.989 -1.405 14.214 1.00 97.81 85 LEU A N 1
ATOM 694 C CA . LEU A 1 85 ? -5.324 -1.983 14.140 1.00 97.81 85 LEU A CA 1
ATOM 695 C C . LEU A 1 85 ? -5.522 -3.082 15.191 1.00 97.81 85 LEU A C 1
ATOM 697 O O . LEU A 1 85 ? -6.552 -3.092 15.860 1.00 97.81 85 LEU A O 1
ATOM 701 N N . ASP A 1 86 ? -4.523 -3.939 15.404 1.00 97.88 86 ASP A N 1
ATOM 702 C CA . ASP A 1 86 ? -4.562 -4.980 16.436 1.00 97.88 86 ASP A CA 1
ATOM 703 C C . ASP A 1 86 ? -4.701 -4.383 17.841 1.00 97.88 86 ASP A C 1
ATOM 705 O O . ASP A 1 86 ? -5.544 -4.819 18.627 1.00 97.88 86 ASP A O 1
ATOM 709 N N . ARG A 1 87 ? -3.945 -3.320 18.148 1.00 97.88 87 ARG A N 1
ATOM 710 C CA . ARG A 1 87 ? -4.067 -2.598 19.428 1.00 97.88 87 ARG A CA 1
ATOM 711 C C . ARG A 1 87 ? -5.446 -1.957 19.592 1.00 97.88 87 ARG A C 1
ATOM 713 O O . ARG A 1 87 ? -5.985 -1.943 20.696 1.00 97.88 87 ARG A O 1
ATOM 720 N N . ILE A 1 88 ? -6.018 -1.407 18.520 1.00 97.44 88 ILE A N 1
ATOM 721 C CA . ILE A 1 88 ? -7.373 -0.840 18.537 1.00 97.44 88 ILE A CA 1
ATOM 722 C C . ILE A 1 88 ? -8.409 -1.942 18.795 1.00 97.44 88 ILE A C 1
ATOM 724 O O . ILE A 1 88 ? -9.271 -1.769 19.655 1.00 97.44 88 ILE A O 1
ATOM 728 N N . ASN A 1 89 ? -8.293 -3.092 18.125 1.00 96.44 89 ASN A N 1
ATOM 729 C CA . ASN A 1 89 ? -9.182 -4.238 18.328 1.00 96.44 89 ASN A CA 1
ATOM 730 C C . ASN A 1 89 ? -9.137 -4.718 19.785 1.00 96.44 89 ASN A C 1
ATOM 732 O O . ASN A 1 89 ? -10.181 -4.892 20.408 1.00 96.44 89 ASN A O 1
ATOM 736 N N . GLN A 1 90 ? -7.940 -4.853 20.362 1.00 96.50 90 GLN A N 1
ATOM 737 C CA . GLN A 1 90 ? -7.763 -5.226 21.770 1.00 96.50 90 GLN A CA 1
ATOM 738 C C . GLN A 1 90 ? -8.436 -4.233 22.730 1.00 96.50 90 GLN A C 1
ATOM 740 O O . GLN A 1 90 ? -9.055 -4.648 23.708 1.00 96.50 90 GLN A O 1
ATOM 745 N N . LYS A 1 91 ? -8.363 -2.924 22.447 1.00 95.06 91 LYS A N 1
ATOM 746 C CA . LYS A 1 91 ? -9.064 -1.893 23.234 1.00 95.06 91 LYS A CA 1
ATOM 747 C C . LYS A 1 91 ? -10.583 -2.001 23.123 1.00 95.06 91 LYS A C 1
ATOM 749 O O . LYS A 1 91 ? -11.270 -1.812 24.117 1.00 95.06 91 LYS A O 1
ATOM 754 N N . ILE A 1 92 ? -11.110 -2.296 21.936 1.00 94.44 92 ILE A N 1
ATOM 755 C CA . ILE A 1 92 ? -12.552 -2.502 21.747 1.00 94.44 92 ILE A CA 1
ATOM 756 C C . ILE A 1 92 ? -13.014 -3.705 22.571 1.00 94.44 92 ILE A C 1
ATOM 7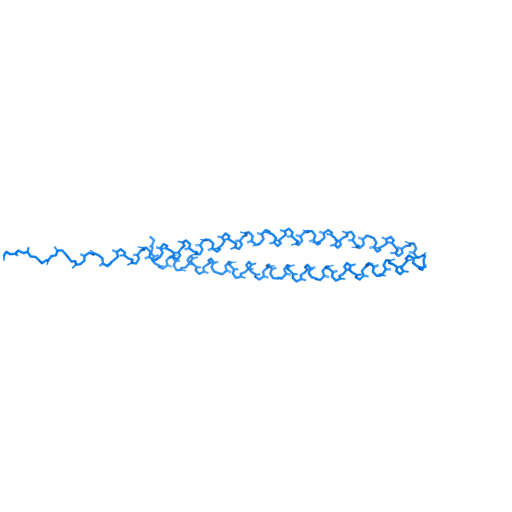58 O O . ILE A 1 92 ? -13.962 -3.579 23.339 1.00 94.44 92 ILE A O 1
ATOM 762 N N . HIS A 1 93 ? -12.312 -4.837 22.473 1.00 93.31 93 HIS A N 1
ATOM 763 C CA . HIS A 1 93 ? -12.650 -6.040 23.234 1.00 93.31 93 HIS A CA 1
ATOM 764 C C . HIS A 1 93 ? -12.614 -5.808 24.749 1.00 93.31 93 HIS A C 1
ATOM 766 O O . HIS A 1 93 ? -13.533 -6.228 25.444 1.00 93.31 93 HIS A O 1
ATOM 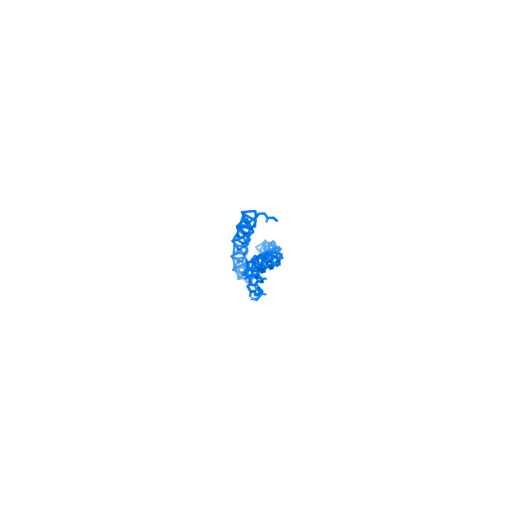772 N N . SER A 1 94 ? -11.607 -5.095 25.266 1.00 92.19 94 SER A N 1
ATOM 773 C CA . SER A 1 94 ? -11.523 -4.816 26.706 1.00 92.19 94 SER A CA 1
ATOM 774 C C . SER A 1 94 ? -12.593 -3.842 27.203 1.00 92.19 94 SER A C 1
ATOM 776 O O . SER A 1 94 ? -13.039 -3.960 28.342 1.00 92.19 94 SER A O 1
ATOM 778 N N . LEU A 1 95 ? -13.029 -2.889 26.373 1.00 89.75 95 LEU A N 1
ATOM 779 C CA . LEU A 1 95 ? -14.135 -1.994 26.720 1.00 89.75 95 LEU A CA 1
ATOM 780 C C . LEU A 1 95 ? -15.487 -2.706 26.712 1.00 89.75 95 LEU A C 1
ATOM 782 O O . LEU A 1 95 ? -16.304 -2.409 27.577 1.00 89.75 95 LEU A O 1
ATOM 786 N N . ILE A 1 96 ? -15.705 -3.626 25.769 1.00 89.00 96 ILE A N 1
ATOM 787 C CA . ILE A 1 96 ? -16.926 -4.438 25.708 1.00 89.00 96 ILE A CA 1
ATOM 788 C C . ILE A 1 96 ? -17.003 -5.359 26.930 1.00 89.00 96 ILE A C 1
ATOM 790 O O . ILE A 1 96 ? -17.989 -5.290 27.653 1.00 89.00 96 ILE A O 1
ATOM 794 N N . ALA A 1 97 ? -15.936 -6.110 27.229 1.00 88.25 97 ALA A N 1
ATOM 795 C CA . ALA A 1 97 ? -15.896 -7.011 28.386 1.00 88.25 97 ALA A CA 1
ATOM 796 C C . ALA A 1 97 ? -16.164 -6.275 29.712 1.00 88.25 97 ALA A C 1
ATOM 798 O O . ALA A 1 97 ? -16.964 -6.712 30.528 1.00 88.25 97 ALA A O 1
ATOM 799 N N . ARG A 1 98 ? -15.571 -5.087 29.897 1.00 84.44 98 ARG A N 1
ATOM 800 C CA . ARG A 1 98 ? -15.850 -4.235 31.065 1.00 84.44 98 ARG A CA 1
ATOM 801 C C . ARG A 1 98 ? -17.290 -3.721 31.137 1.00 84.44 98 ARG A C 1
ATOM 803 O O . ARG A 1 98 ? -17.748 -3.382 32.222 1.00 84.44 98 ARG A O 1
ATOM 810 N N . GLY A 1 99 ? -17.947 -3.537 29.993 1.00 80.00 99 GLY A N 1
ATOM 811 C CA . GLY A 1 99 ? -19.357 -3.152 29.945 1.00 80.00 99 GLY A CA 1
ATOM 812 C C . GLY A 1 99 ? -20.264 -4.302 30.378 1.00 80.00 99 GLY A C 1
ATOM 813 O O . GLY A 1 99 ? -21.208 -4.075 31.122 1.00 80.00 99 GLY A O 1
ATOM 814 N N . GLU A 1 100 ? -19.933 -5.528 29.968 1.00 79.31 100 GLU A N 1
ATOM 815 C CA . GLU A 1 100 ? -20.648 -6.753 30.349 1.00 79.31 100 GLU A CA 1
ATOM 816 C C . GLU A 1 100 ? -20.501 -7.047 31.853 1.00 79.31 100 GLU A C 1
ATOM 818 O O . GLU A 1 100 ? -21.500 -7.254 32.536 1.00 79.31 100 GLU A O 1
ATOM 823 N N . GLU A 1 101 ? -19.282 -6.954 32.401 1.00 76.19 101 GLU A N 1
ATOM 824 C CA . GLU A 1 101 ? -19.014 -7.151 33.838 1.00 76.19 101 GLU A CA 1
ATOM 825 C C . GLU A 1 101 ? -19.759 -6.153 34.742 1.00 76.19 101 GLU A C 1
ATOM 827 O O . GLU A 1 101 ? -20.128 -6.494 35.863 1.00 76.19 101 GLU A O 1
ATOM 832 N N . ALA A 1 102 ? -19.988 -4.922 34.272 1.00 67.75 102 ALA A N 1
ATOM 833 C CA . ALA A 1 102 ? -20.731 -3.910 35.022 1.00 67.75 102 ALA A CA 1
ATOM 834 C C . ALA A 1 102 ? -22.252 -4.162 35.029 1.00 67.75 102 ALA A C 1
ATOM 836 O O . ALA A 1 102 ? -22.928 -3.725 35.956 1.00 67.75 102 ALA A O 1
ATOM 837 N N . MET A 1 103 ? -22.787 -4.865 34.023 1.00 61.38 103 MET A N 1
ATOM 838 C CA . MET A 1 103 ? -24.214 -5.205 33.932 1.00 61.38 103 MET A CA 1
ATOM 839 C C . MET A 1 103 ? -24.594 -6.397 34.827 1.00 61.38 103 MET A C 1
ATOM 841 O O . MET A 1 103 ? -25.697 -6.424 35.368 1.00 61.38 103 MET A O 1
ATOM 845 N N . ASP A 1 104 ? -23.685 -7.360 35.015 1.00 61.41 104 ASP A N 1
ATOM 846 C CA . ASP A 1 104 ? -23.921 -8.556 35.844 1.00 61.41 104 ASP A CA 1
ATOM 847 C C . ASP A 1 104 ? -23.956 -8.252 37.355 1.00 61.41 104 ASP A C 1
ATOM 849 O O . ASP A 1 104 ? -24.550 -9.000 38.134 1.00 61.41 104 ASP A O 1
ATOM 853 N N . THR A 1 105 ? -23.348 -7.151 37.808 1.00 59.16 105 THR A N 1
ATOM 854 C CA . THR A 1 105 ? -23.340 -6.788 39.236 1.00 59.16 105 THR A CA 1
ATOM 855 C C . THR A 1 105 ? -24.641 -6.156 39.732 1.00 59.16 105 THR A C 1
ATOM 857 O O . THR A 1 105 ? -24.904 -6.214 40.931 1.00 59.16 105 THR A O 1
ATOM 860 N N . ASP A 1 106 ? -25.484 -5.621 38.844 1.00 56.31 106 ASP A N 1
ATOM 861 C CA . ASP A 1 106 ? -26.733 -4.940 39.227 1.00 56.31 106 ASP A CA 1
ATOM 862 C C . ASP A 1 106 ? -27.915 -5.901 39.461 1.00 56.31 106 ASP A C 1
ATOM 864 O O . ASP A 1 106 ? -28.965 -5.489 39.947 1.00 56.31 106 ASP A O 1
ATOM 868 N N . THR A 1 107 ? -27.77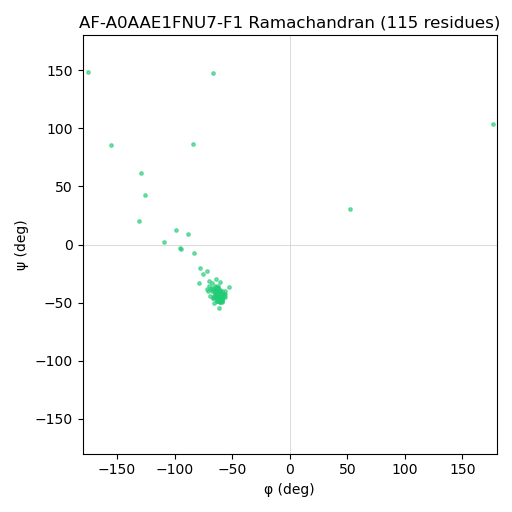4 -7.200 39.167 1.00 57.66 107 THR A N 1
ATOM 869 C CA . THR A 1 107 ? -28.876 -8.177 39.300 1.00 57.66 107 THR A CA 1
ATOM 870 C C . THR A 1 107 ? -28.899 -8.951 40.625 1.00 57.66 107 THR A C 1
ATOM 872 O O . THR A 1 107 ? -29.821 -9.733 40.848 1.00 57.66 107 THR A O 1
ATOM 875 N N . ASN A 1 108 ? -27.928 -8.748 41.527 1.00 51.31 108 ASN A N 1
ATOM 876 C CA . ASN A 1 108 ? -27.722 -9.622 42.695 1.00 51.31 108 ASN A CA 1
ATOM 877 C C . ASN A 1 108 ? -28.083 -9.028 44.074 1.00 51.31 108 ASN A C 1
ATOM 879 O O . ASN A 1 108 ? -27.918 -9.722 45.077 1.00 51.31 108 ASN A O 1
ATOM 883 N N . GLU A 1 109 ? -28.603 -7.798 44.173 1.00 53.06 109 GLU A N 1
ATOM 884 C CA . GLU A 1 109 ? -28.918 -7.180 45.482 1.00 53.06 109 GLU A CA 1
ATOM 885 C C . GLU A 1 109 ? -30.377 -7.337 45.972 1.00 53.06 109 GLU A C 1
ATOM 887 O O . GLU A 1 109 ? -30.665 -7.000 47.119 1.00 53.06 109 GLU A O 1
ATOM 892 N N . GLU A 1 110 ? -31.306 -7.924 45.205 1.00 50.41 110 GLU A N 1
ATOM 893 C CA . GLU A 1 110 ? -32.744 -7.888 45.559 1.00 50.41 110 GLU A CA 1
ATOM 894 C C . GLU A 1 110 ? -33.330 -9.140 46.258 1.00 50.41 110 GLU A C 1
ATOM 896 O O . GLU A 1 110 ? -34.545 -9.243 46.414 1.00 50.41 110 GLU A O 1
ATOM 901 N N . THR A 1 111 ? -32.516 -10.089 46.755 1.00 50.12 111 THR A N 1
ATOM 902 C CA . THR A 1 111 ? -33.044 -11.349 47.353 1.00 50.12 111 THR A CA 1
ATOM 903 C C . THR A 1 111 ? -32.558 -11.673 48.777 1.00 50.12 111 THR A C 1
ATOM 905 O O . THR A 1 111 ? -32.238 -12.820 49.076 1.00 50.12 111 THR A O 1
ATOM 908 N N . SER A 1 112 ? -32.484 -10.699 49.695 1.00 49.62 112 SER A N 1
ATOM 909 C CA . SER A 1 112 ? -32.129 -10.973 51.113 1.00 49.62 112 SER A CA 1
ATOM 910 C C . SER A 1 112 ? -33.050 -10.349 52.173 1.00 49.62 112 SER A C 1
ATOM 912 O O . SER A 1 112 ? -32.670 -10.254 53.338 1.00 49.62 112 SER A O 1
ATOM 914 N N . LEU A 1 113 ? -34.287 -9.977 51.827 1.00 53.00 113 LEU A N 1
ATOM 915 C CA . LEU A 1 113 ? -35.276 -9.484 52.800 1.00 53.00 113 LEU A CA 1
ATOM 916 C C . LEU A 1 113 ? -36.617 -10.220 52.689 1.00 53.00 113 LEU A C 1
ATOM 918 O O . LEU A 1 113 ? -37.653 -9.624 52.421 1.00 53.00 113 LEU A O 1
ATOM 922 N N . ALA A 1 114 ? -36.607 -11.530 52.925 1.00 52.78 114 ALA A N 1
ATOM 923 C CA . ALA A 1 114 ? -37.820 -12.263 53.281 1.00 52.78 114 ALA A CA 1
ATOM 924 C C . ALA A 1 114 ? -37.459 -13.534 54.060 1.00 52.78 114 ALA A C 1
ATOM 926 O O . ALA A 1 114 ? -37.278 -14.590 53.463 1.00 52.78 114 ALA A O 1
ATOM 927 N N . ASN A 1 115 ? -37.288 -13.412 55.383 1.00 48.62 115 ASN A N 1
ATOM 928 C CA . ASN A 1 115 ? -37.801 -14.379 56.367 1.00 48.62 115 ASN A CA 1
ATOM 929 C C . ASN A 1 115 ? -37.375 -14.01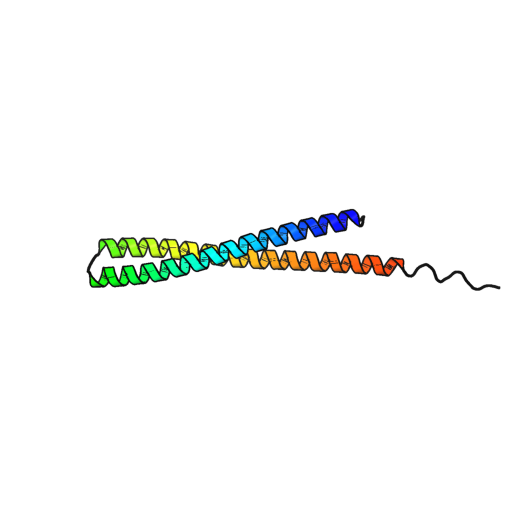2 57.796 1.00 48.62 115 ASN A C 1
ATOM 931 O O . ASN A 1 115 ? -36.235 -14.235 58.192 1.00 48.62 115 ASN A O 1
ATOM 935 N N . CYS A 1 116 ? -38.325 -13.465 58.553 1.00 36.34 116 CYS A N 1
ATOM 936 C CA . CYS A 1 116 ? -38.558 -13.678 59.988 1.00 36.34 116 CYS A CA 1
ATOM 937 C C . CYS A 1 116 ? -39.845 -12.913 60.358 1.00 36.34 116 CYS A C 1
ATOM 939 O O . CYS A 1 116 ? -40.067 -11.847 59.772 1.00 36.34 116 CYS A O 1
ATOM 941 N N . PRO A 1 117 ? -40.666 -13.357 61.327 1.00 52.06 117 PRO A N 1
ATOM 942 C CA . PRO A 1 117 ? -40.520 -14.496 62.241 1.00 52.06 117 PRO A CA 1
ATOM 943 C C . PRO A 1 117 ? -41.481 -15.672 61.980 1.00 52.06 117 PRO A C 1
ATOM 945 O O . PRO A 1 117 ? -42.519 -15.477 61.309 1.00 52.06 117 PRO A O 1
#

Radius of gyration: 27.98 Å; Cα contacts (8 Å, |Δi|>4): 51; chains: 1; bounding box: 63×23×91 Å

Mean predicted aligned error: 8.49 Å

Nearest PDB structures (foldseek):
  7o40-assembly1_A  TM=8.272E-01  e=2.516E-02  Synechocystis sp. PCC 6803 substr. Kazusa
  7o40-assembly1_F  TM=8.869E-01  e=3.428E-02  Synechocystis sp. PCC 6803 substr. Kazusa
  6zw4-assembly1_E  TM=9.339E-01  e=5.978E-02  Nostoc punctiforme
  7o3w-assembly1_A  TM=7.678E-01  e=1.737E-02  Synechocystis sp. PCC 6803 substr. Kazusa
  6zvr-assembly1_C  TM=7.724E-01  e=4.126E-02  Nostoc punctiforme